Protein AF-A0A0N8GQN1-F1 (afdb_monomer)

Organism: NCBI:txid869279

Radius of gyration: 15.44 Å; Cα contacts (8 Å, |Δi|>4): 130; chains: 1; bounding box: 31×49×38 Å

Nearest PDB structures (foldseek):
  7bvk-assembly2_B  TM=6.773E-01  e=5.202E+00  Acidithiobacillus ferrooxidans ATCC 23270
  6ped-assembly1_B  TM=6.129E-01  e=8.363E+00  Homo sapiens

Structure (mmCIF, N/CA/C/O backbone):
data_AF-A0A0N8GQN1-F1
#
_entry.id   AF-A0A0N8GQN1-F1
#
loop_
_atom_site.group_PDB
_atom_site.id
_atom_site.type_symbol
_atom_site.label_atom_id
_atom_site.label_alt_id
_atom_site.label_comp_id
_atom_site.label_asym_id
_atom_site.label_entity_id
_atom_site.label_seq_id
_atom_site.pdbx_PDB_ins_code
_atom_site.Cartn_x
_atom_site.Cartn_y
_atom_site.Cartn_z
_atom_site.occupancy
_atom_site.B_iso_or_equiv
_atom_site.auth_seq_id
_atom_site.auth_comp_id
_atom_site.auth_asym_id
_atom_site.auth_atom_id
_atom_site.pdbx_PDB_model_num
ATOM 1 N N . MET A 1 1 ? 13.798 26.218 10.337 1.00 39.75 1 MET A N 1
ATOM 2 C CA . MET A 1 1 ? 14.001 24.830 10.803 1.00 39.75 1 MET A CA 1
ATOM 3 C C 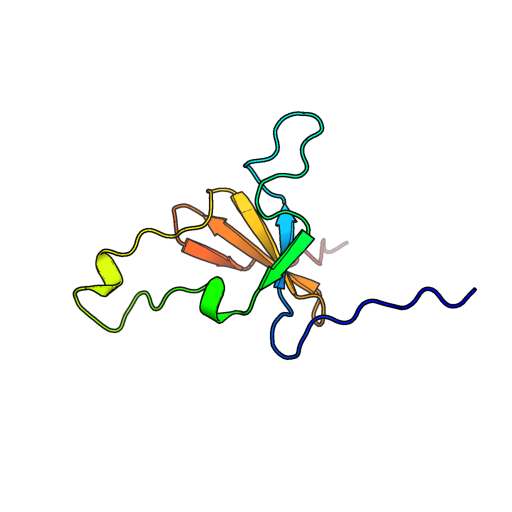. MET A 1 1 ? 13.880 23.911 9.602 1.00 39.75 1 MET A C 1
ATOM 5 O O . MET A 1 1 ? 12.837 23.920 8.964 1.00 39.75 1 MET A O 1
ATOM 9 N N . ALA A 1 2 ? 14.943 23.199 9.227 1.00 50.59 2 ALA A N 1
ATOM 10 C CA . ALA A 1 2 ? 14.859 22.231 8.139 1.00 50.59 2 ALA A CA 1
ATOM 11 C C . ALA A 1 2 ? 14.058 21.026 8.642 1.00 50.59 2 ALA A C 1
ATOM 13 O O . ALA A 1 2 ? 14.538 20.274 9.490 1.00 50.59 2 ALA A O 1
ATOM 14 N N . VAL A 1 3 ? 12.823 20.869 8.159 1.00 57.41 3 VAL A N 1
ATOM 15 C CA . VAL A 1 3 ? 12.085 19.615 8.322 1.00 57.41 3 VAL A CA 1
ATOM 16 C C . VAL A 1 3 ? 12.952 18.561 7.651 1.00 57.41 3 VAL A C 1
ATOM 18 O O . VAL A 1 3 ? 13.121 18.594 6.433 1.00 57.41 3 VAL A O 1
ATOM 21 N N . ARG A 1 4 ? 13.576 17.676 8.436 1.00 56.25 4 ARG A N 1
ATOM 22 C CA . ARG A 1 4 ? 14.239 16.496 7.883 1.00 56.25 4 ARG A CA 1
ATOM 23 C C . ARG A 1 4 ? 13.156 15.725 7.142 1.00 56.25 4 ARG A C 1
ATOM 25 O O . ARG A 1 4 ? 12.337 15.060 7.769 1.00 56.25 4 ARG A O 1
ATOM 32 N N . GLN A 1 5 ? 13.105 15.886 5.822 1.00 65.44 5 GLN A N 1
ATOM 33 C CA . GLN A 1 5 ? 12.247 15.083 4.970 1.00 65.44 5 GLN A CA 1
ATOM 34 C C . GLN A 1 5 ? 12.734 13.653 5.134 1.00 65.44 5 GLN A C 1
ATOM 36 O O . GLN A 1 5 ? 13.805 13.289 4.649 1.00 65.44 5 GLN A O 1
ATOM 41 N N . TRP A 1 6 ? 11.990 12.872 5.911 1.00 68.38 6 TRP A N 1
ATOM 42 C CA . TRP A 1 6 ? 12.217 11.445 6.001 1.00 68.38 6 TRP A CA 1
ATOM 43 C C . TRP A 1 6 ? 12.120 10.890 4.580 1.00 68.38 6 TRP A C 1
ATOM 45 O O . TRP A 1 6 ? 11.109 11.079 3.902 1.00 68.38 6 TRP A O 1
ATOM 55 N N . GLN A 1 7 ? 13.202 10.278 4.110 1.00 72.69 7 GLN A N 1
ATOM 56 C CA . GLN A 1 7 ? 13.218 9.603 2.823 1.00 72.69 7 GLN A CA 1
ATOM 57 C C . GLN A 1 7 ? 13.052 8.107 3.076 1.00 72.69 7 GLN A C 1
ATOM 59 O O . GLN A 1 7 ? 13.786 7.555 3.902 1.00 72.69 7 GLN A O 1
ATOM 64 N N . PRO A 1 8 ? 12.113 7.437 2.390 1.00 74.06 8 PRO A N 1
ATOM 65 C CA . PRO A 1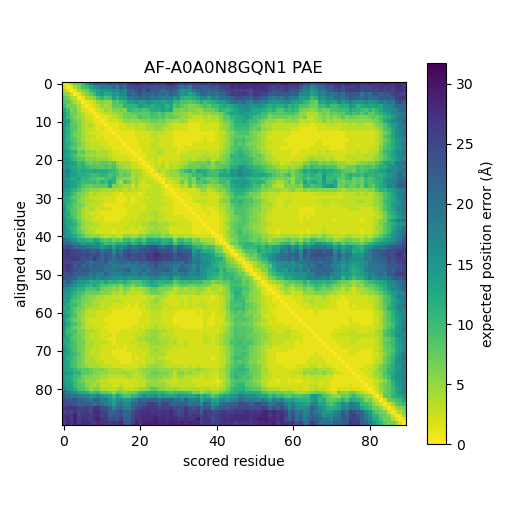 8 ? 11.989 5.998 2.514 1.00 74.06 8 PRO A CA 1
ATOM 66 C C . PRO A 1 8 ? 13.272 5.313 2.031 1.00 74.06 8 PRO A C 1
ATOM 68 O O . PRO A 1 8 ? 13.907 5.796 1.084 1.00 74.06 8 PRO A O 1
ATOM 71 N N . PRO A 1 9 ? 13.632 4.158 2.618 1.00 84.69 9 PRO A N 1
ATOM 72 C CA . PRO A 1 9 ? 14.701 3.329 2.086 1.00 84.69 9 PRO A CA 1
ATOM 73 C C . PRO A 1 9 ? 14.483 3.031 0.591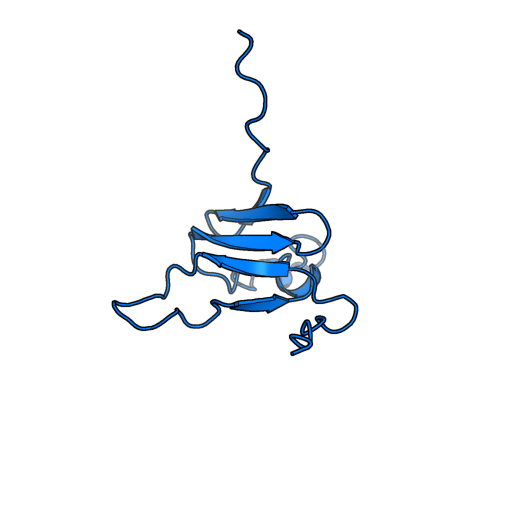 1.00 84.69 9 PRO A C 1
ATOM 75 O O . PRO A 1 9 ? 13.334 2.938 0.135 1.00 84.69 9 PRO A O 1
ATOM 78 N N . PRO A 1 10 ? 15.555 2.850 -0.199 1.00 86.56 10 PRO A N 1
ATOM 79 C CA . PRO A 1 10 ? 15.425 2.526 -1.612 1.00 86.56 10 PRO A CA 1
ATOM 80 C C . PRO A 1 10 ? 14.495 1.329 -1.860 1.00 86.56 10 PRO A C 1
ATOM 82 O O . PRO A 1 10 ? 14.625 0.279 -1.237 1.00 86.56 10 PRO A O 1
ATOM 85 N N . GLY A 1 11 ? 13.530 1.500 -2.765 1.00 88.56 11 GLY A N 1
ATOM 86 C CA . GLY A 1 11 ? 12.523 0.490 -3.108 1.00 88.56 11 GLY A CA 1
ATOM 87 C C . GLY A 1 11 ? 11.220 0.547 -2.298 1.00 88.56 11 GLY A C 1
ATOM 88 O O . GLY A 1 11 ? 10.212 0.030 -2.778 1.00 88.56 11 GLY A O 1
ATOM 89 N N . TYR A 1 12 ? 11.188 1.214 -1.140 1.00 94.19 12 TYR A N 1
ATOM 90 C CA . TYR A 1 12 ? 10.015 1.299 -0.253 1.00 94.19 12 TYR A CA 1
ATOM 91 C C . TYR A 1 12 ? 9.134 2.507 -0.575 1.00 94.19 12 TYR A C 1
ATOM 93 O O . TYR A 1 12 ? 8.870 3.374 0.256 1.00 94.19 12 TYR A O 1
ATOM 101 N N . TYR A 1 13 ? 8.721 2.606 -1.834 1.00 94.94 13 TYR A N 1
ATOM 102 C CA . TYR A 1 13 ? 8.052 3.804 -2.337 1.00 94.94 13 TYR A CA 1
ATOM 103 C C . TYR A 1 13 ? 6.533 3.769 -2.214 1.00 94.94 13 TYR A C 1
ATOM 105 O O . TYR A 1 13 ? 5.901 4.749 -2.580 1.00 94.94 13 TYR A O 1
ATOM 113 N N . TRP A 1 14 ? 5.932 2.691 -1.714 1.00 95.44 14 TRP A N 1
ATOM 114 C CA . TRP A 1 14 ? 4.480 2.578 -1.607 1.00 95.44 14 TRP A CA 1
ATOM 115 C C . TRP A 1 14 ? 4.021 2.787 -0.173 1.00 95.44 14 TRP A C 1
ATOM 117 O O . TRP A 1 14 ? 4.286 1.953 0.689 1.00 95.44 14 TRP A O 1
ATOM 127 N N . LYS A 1 15 ? 3.331 3.896 0.076 1.00 95.81 15 LYS A N 1
ATOM 128 C CA . LYS A 1 15 ? 2.811 4.271 1.388 1.00 95.81 15 LYS A CA 1
ATOM 129 C C . LYS A 1 15 ? 1.341 3.891 1.516 1.00 95.81 15 LYS A C 1
ATOM 131 O O . LYS A 1 15 ? 0.561 4.191 0.616 1.00 95.81 15 LYS A O 1
ATOM 136 N N . VAL A 1 16 ? 0.939 3.308 2.642 1.00 95.56 16 VAL A N 1
ATOM 137 C CA . VAL A 1 16 ? -0.488 3.115 2.950 1.00 95.56 16 VAL A CA 1
ATOM 138 C C . VAL A 1 16 ? -1.116 4.460 3.303 1.00 95.56 16 VAL A C 1
ATOM 140 O O . VAL A 1 16 ? -0.719 5.106 4.275 1.00 95.56 16 VAL A O 1
ATOM 143 N N . VAL A 1 17 ? -2.093 4.879 2.500 1.00 95.06 17 VAL A N 1
ATOM 144 C CA . VAL A 1 17 ? -2.825 6.150 2.660 1.00 95.06 17 VAL A CA 1
ATOM 145 C C . VAL A 1 17 ? -4.290 5.947 3.040 1.00 95.06 17 VAL A C 1
ATOM 147 O O . VAL A 1 17 ? -4.940 6.888 3.480 1.00 95.06 17 VAL A O 1
ATOM 150 N N . VAL A 1 18 ? -4.807 4.723 2.904 1.00 94.50 18 VAL A N 1
ATOM 151 C CA . VAL A 1 18 ? -6.097 4.301 3.464 1.00 94.50 18 VAL A CA 1
ATOM 152 C C . VAL A 1 18 ? -5.916 2.916 4.062 1.00 94.50 18 VAL A C 1
ATOM 154 O O . VAL A 1 18 ? -5.473 1.998 3.366 1.00 94.50 18 VAL A O 1
ATOM 157 N N . ASP A 1 19 ? -6.278 2.773 5.334 1.00 93.31 19 ASP A N 1
ATOM 158 C CA . ASP A 1 19 ? -6.225 1.514 6.066 1.00 93.31 19 ASP A CA 1
ATOM 159 C C . ASP A 1 19 ? -7.611 1.171 6.646 1.00 93.31 19 ASP A C 1
ATOM 161 O O . ASP A 1 19 ? -8.069 1.846 7.570 1.00 93.31 19 ASP A O 1
ATOM 165 N N . PRO A 1 20 ? -8.292 0.134 6.124 1.00 92.94 20 PRO A N 1
ATOM 166 C CA . PRO A 1 20 ? -9.593 -0.315 6.622 1.00 92.94 20 PRO A CA 1
ATOM 167 C C . PRO A 1 20 ? -9.577 -0.860 8.053 1.00 92.94 20 PRO A C 1
ATOM 169 O O . PRO A 1 20 ? -10.641 -1.043 8.633 1.00 92.94 20 PRO A O 1
ATOM 172 N N . THR A 1 21 ? -8.402 -1.154 8.615 1.00 90.00 21 THR A N 1
ATOM 173 C CA . THR A 1 21 ? -8.271 -1.630 10.002 1.00 90.00 21 THR A CA 1
ATOM 174 C C . THR A 1 21 ? -8.323 -0.497 11.025 1.00 90.00 21 THR A C 1
ATOM 176 O O . THR A 1 21 ? -8.299 -0.757 12.222 1.00 90.00 21 THR A O 1
ATOM 179 N N . ARG A 1 22 ? -8.405 0.760 10.572 1.00 89.00 22 ARG A N 1
ATOM 180 C CA . ARG A 1 22 ? -8.581 1.931 11.431 1.00 89.00 22 ARG A CA 1
ATOM 181 C C . ARG A 1 22 ? -9.884 1.852 12.232 1.00 89.00 22 ARG A C 1
ATOM 183 O O . ARG A 1 22 ? -10.973 1.806 11.661 1.00 89.00 22 ARG A O 1
ATOM 190 N N . THR A 1 23 ? -9.761 1.957 13.551 1.00 86.75 23 THR A N 1
ATOM 191 C CA . THR A 1 23 ? -10.863 1.984 14.521 1.00 86.75 23 THR A CA 1
ATOM 192 C C . THR A 1 23 ? -10.821 3.278 15.329 1.00 86.75 23 THR A C 1
ATOM 194 O O . THR A 1 23 ? -9.941 3.492 16.155 1.00 86.75 23 THR A O 1
ATOM 197 N N . GLY A 1 24 ? -11.777 4.180 15.079 1.00 84.94 24 GLY A N 1
ATOM 198 C CA . GLY A 1 24 ? -11.852 5.470 15.773 1.00 84.94 24 GLY A CA 1
ATOM 199 C C . GLY A 1 24 ? -10.593 6.327 15.578 1.00 84.94 24 GLY A C 1
ATOM 200 O O . GLY A 1 24 ? -10.308 6.806 14.471 1.00 84.94 24 GLY A O 1
ATOM 201 N N . GLU A 1 25 ? -9.854 6.534 16.668 1.00 85.12 25 GLU A N 1
ATOM 202 C CA . GLU A 1 25 ? -8.620 7.327 16.695 1.00 85.12 25 GLU A CA 1
ATOM 203 C C . GLU A 1 25 ? -7.370 6.528 16.301 1.00 85.12 25 GLU A C 1
ATOM 205 O O . GLU A 1 25 ? -6.353 7.123 15.944 1.00 85.12 25 GLU A O 1
ATOM 210 N N . GLU A 1 26 ? -7.437 5.194 16.296 1.00 83.50 26 GLU A N 1
ATOM 211 C CA . GLU A 1 26 ? -6.301 4.360 15.915 1.00 83.50 26 GLU A CA 1
ATOM 212 C C . GLU A 1 26 ? -6.031 4.487 14.409 1.00 83.50 26 GLU A C 1
ATOM 214 O O . GLU A 1 26 ? -6.954 4.363 13.603 1.00 83.50 26 GLU A O 1
ATOM 219 N N . PRO A 1 27 ? -4.780 4.718 13.977 1.00 81.06 27 PRO A N 1
ATOM 220 C CA . PRO A 1 27 ? -4.476 5.001 12.574 1.00 81.06 27 PRO A CA 1
ATOM 221 C C . PRO A 1 27 ? -4.754 3.818 11.629 1.00 81.06 27 PRO A C 1
ATOM 223 O O . PRO A 1 27 ? -4.893 4.036 10.427 1.00 81.06 27 PRO A O 1
ATOM 226 N N . GLY A 1 28 ? -4.887 2.599 12.157 1.00 87.06 28 GLY A N 1
ATOM 227 C CA . GLY A 1 28 ? -4.887 1.346 11.402 1.00 87.06 28 GLY A CA 1
ATOM 228 C C . GLY A 1 28 ? -3.515 0.673 11.462 1.00 87.06 28 GLY A C 1
ATOM 229 O O . GLY A 1 28 ? -2.491 1.333 11.643 1.00 87.06 28 GLY A O 1
ATOM 230 N N . MET A 1 29 ? -3.497 -0.652 11.341 1.00 89.00 29 MET A N 1
ATOM 231 C CA . MET A 1 29 ? -2.322 -1.505 11.547 1.00 89.00 29 MET A CA 1
ATOM 232 C C . MET A 1 29 ? -1.149 -1.188 10.604 1.00 89.00 29 MET A C 1
ATOM 234 O O . MET A 1 29 ? 0.010 -1.404 10.955 1.00 89.00 29 MET A O 1
ATOM 238 N N . PHE A 1 30 ? -1.435 -0.681 9.407 1.00 91.38 30 PHE A N 1
ATOM 239 C CA . PHE A 1 30 ? -0.476 -0.456 8.327 1.00 91.38 30 PHE A CA 1
ATOM 240 C C . PHE A 1 30 ? -0.398 1.004 7.873 1.00 91.38 30 PHE A C 1
ATOM 242 O O . PHE A 1 30 ? 0.472 1.338 7.063 1.00 91.38 30 PHE A O 1
ATOM 249 N N . TYR A 1 31 ? -1.289 1.876 8.351 1.00 93.00 31 TYR A N 1
ATOM 250 C CA . TYR A 1 31 ? -1.367 3.267 7.910 1.00 93.00 31 TYR A CA 1
ATOM 251 C C . TYR A 1 31 ? -0.037 4.012 8.074 1.00 93.00 31 TYR A C 1
ATOM 253 O O . TYR A 1 31 ? 0.616 3.967 9.114 1.00 93.00 31 TYR A O 1
ATOM 261 N N . GLY A 1 32 ? 0.382 4.715 7.018 1.00 91.75 32 GLY A N 1
ATOM 262 C CA . GLY A 1 32 ? 1.658 5.430 6.980 1.00 91.75 32 GLY A CA 1
ATOM 263 C C . GLY A 1 32 ? 2.893 4.545 6.770 1.00 91.75 32 GLY A C 1
ATOM 264 O O . GLY A 1 32 ? 3.964 5.081 6.471 1.00 91.75 32 GLY A O 1
ATOM 265 N N . GLY A 1 33 ? 2.754 3.219 6.855 1.00 92.94 33 GLY A N 1
ATOM 266 C CA . GLY A 1 33 ? 3.806 2.257 6.545 1.00 92.94 33 GLY A CA 1
ATOM 267 C C . GLY A 1 33 ? 4.235 2.326 5.080 1.00 92.94 33 GLY A C 1
ATOM 268 O O . GLY A 1 33 ? 3.429 2.634 4.199 1.00 92.94 33 GLY A O 1
ATOM 269 N N . HIS A 1 34 ? 5.516 2.051 4.833 1.00 94.62 34 HIS A N 1
ATOM 270 C CA . HIS A 1 34 ? 6.122 2.056 3.503 1.00 94.62 34 HIS A CA 1
ATOM 271 C C . HIS A 1 34 ? 6.529 0.643 3.103 1.00 94.62 34 HIS A C 1
ATOM 273 O O . HIS A 1 34 ? 7.116 -0.086 3.900 1.00 94.62 34 HIS A O 1
ATOM 279 N N . PHE A 1 35 ? 6.246 0.283 1.856 1.00 94.38 35 PHE A N 1
ATOM 280 C CA . PHE A 1 35 ? 6.373 -1.076 1.345 1.00 94.38 35 PHE A CA 1
ATOM 281 C C . PHE A 1 35 ? 7.016 -1.091 -0.041 1.00 94.38 35 PHE A C 1
ATOM 283 O O . PHE A 1 35 ? 6.971 -0.107 -0.794 1.00 94.38 35 PHE A 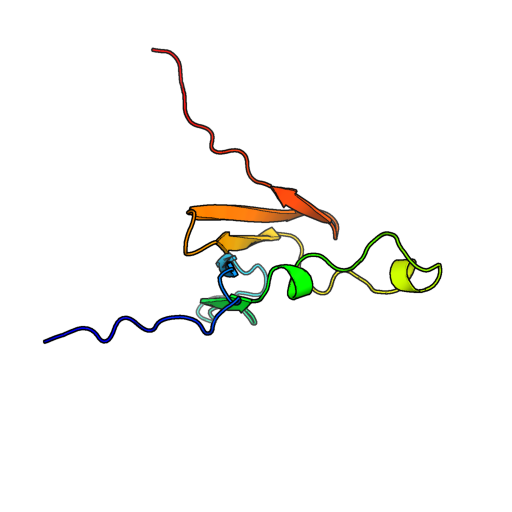O 1
ATOM 290 N N . ARG A 1 36 ? 7.616 -2.230 -0.390 1.00 93.69 36 ARG A N 1
ATOM 291 C CA . ARG 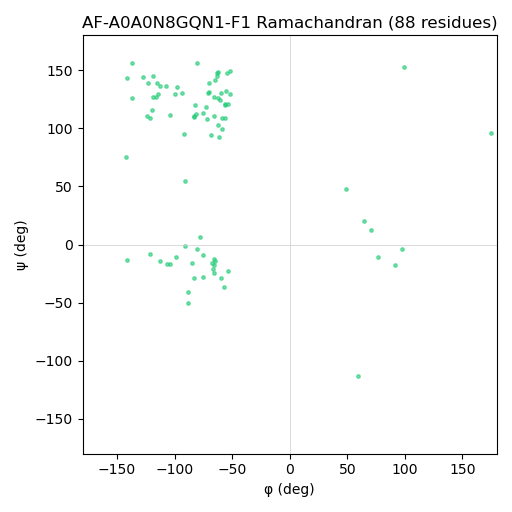A 1 36 ? 8.064 -2.518 -1.753 1.00 93.69 36 ARG A CA 1
ATOM 292 C C . ARG A 1 36 ? 6.882 -2.981 -2.592 1.00 93.69 36 ARG A C 1
ATOM 294 O O . ARG A 1 36 ? 5.916 -3.546 -2.090 1.00 93.69 36 ARG A O 1
ATOM 301 N N . TRP A 1 37 ? 6.990 -2.817 -3.907 1.00 91.75 37 TRP A N 1
ATOM 302 C CA . TRP A 1 37 ? 5.978 -3.340 -4.830 1.00 91.75 37 TRP A CA 1
ATOM 303 C C . TRP A 1 37 ? 5.771 -4.858 -4.685 1.00 91.75 37 TRP A C 1
ATOM 305 O O . TRP A 1 37 ? 4.640 -5.331 -4.750 1.00 91.75 37 TRP A O 1
ATOM 315 N N . SER A 1 38 ? 6.847 -5.607 -4.425 1.00 89.12 38 SER A N 1
ATOM 316 C CA . SER A 1 38 ? 6.821 -7.056 -4.182 1.00 89.12 38 SER A CA 1
ATOM 317 C C . SER A 1 38 ? 6.097 -7.461 -2.897 1.00 89.12 38 SER A C 1
ATOM 319 O O . SER A 1 38 ? 5.610 -8.582 -2.816 1.00 89.12 38 SER A O 1
ATOM 321 N N . ASP A 1 39 ? 6.016 -6.567 -1.908 1.00 89.19 39 ASP A N 1
ATOM 322 C CA . ASP A 1 39 ? 5.266 -6.821 -0.672 1.00 89.19 39 ASP A CA 1
ATOM 323 C C . ASP A 1 39 ? 3.749 -6.703 -0.941 1.00 89.19 39 ASP A C 1
ATOM 325 O O . ASP A 1 39 ? 2.927 -7.350 -0.294 1.00 89.19 39 ASP A O 1
ATOM 329 N N . ILE A 1 40 ? 3.368 -5.891 -1.936 1.00 89.50 40 ILE A N 1
ATOM 330 C CA . ILE A 1 40 ? 1.973 -5.609 -2.300 1.00 89.50 40 ILE A CA 1
ATOM 331 C C . ILE A 1 40 ? 1.451 -6.633 -3.311 1.00 89.50 40 ILE A C 1
ATOM 333 O O . ILE A 1 40 ? 0.382 -7.219 -3.124 1.00 89.50 40 ILE A O 1
ATOM 337 N N . VAL A 1 41 ? 2.200 -6.854 -4.394 1.00 86.38 41 VAL A N 1
ATOM 338 C CA . VAL A 1 41 ? 1.865 -7.835 -5.427 1.00 86.38 41 VAL A CA 1
ATOM 339 C C . VAL A 1 41 ? 2.535 -9.152 -5.088 1.00 86.38 41 VAL A C 1
ATOM 341 O O . VAL A 1 41 ? 3.681 -9.402 -5.462 1.00 86.38 41 VAL A O 1
ATOM 344 N N . LEU A 1 42 ? 1.787 -10.024 -4.418 1.00 71.75 42 LEU A N 1
ATOM 345 C CA . LEU A 1 42 ? 2.218 -11.403 -4.254 1.00 71.75 42 LEU A CA 1
ATOM 346 C C . LEU A 1 42 ? 2.270 -12.101 -5.623 1.00 71.75 42 LEU A C 1
ATOM 348 O O . LEU A 1 42 ? 1.382 -11.872 -6.457 1.00 71.75 42 LEU A O 1
ATOM 352 N N . PRO A 1 43 ? 3.274 -12.963 -5.875 1.00 64.38 43 PRO A N 1
ATOM 353 C CA . PRO A 1 43 ? 3.418 -13.690 -7.131 1.00 64.38 43 PRO A CA 1
ATOM 354 C C . PRO A 1 43 ? 2.207 -14.601 -7.345 1.00 64.38 43 PRO A C 1
ATOM 356 O O . PRO A 1 43 ? 2.165 -15.744 -6.912 1.00 64.38 43 PRO A O 1
ATOM 359 N N . SER A 1 44 ? 1.195 -14.090 -8.039 1.00 56.78 44 SER A N 1
ATOM 360 C CA . SER A 1 44 ? -0.104 -14.754 -8.184 1.00 56.78 44 SER A CA 1
ATOM 361 C C . SER A 1 44 ? -0.088 -15.889 -9.222 1.00 56.78 44 SER A C 1
ATOM 363 O O . SER A 1 44 ? -1.144 -16.414 -9.567 1.00 56.78 44 SER A O 1
ATOM 365 N N . GLY A 1 45 ? 1.078 -16.248 -9.775 1.00 48.91 45 GLY A N 1
ATOM 366 C CA . GLY A 1 45 ? 1.135 -16.951 -11.061 1.00 48.91 45 GLY A CA 1
ATOM 367 C C . GLY A 1 45 ? 2.167 -18.059 -11.251 1.00 48.91 45 GLY A C 1
ATOM 368 O O . GLY A 1 45 ? 2.009 -18.804 -12.209 1.00 48.91 45 GLY A O 1
ATOM 369 N N . CYS A 1 46 ? 3.183 -18.229 -10.398 1.00 41.16 46 CYS A N 1
ATOM 370 C CA . CYS A 1 46 ? 4.324 -19.072 -10.802 1.00 41.16 46 CYS A CA 1
ATOM 371 C C . CYS A 1 46 ? 4.386 -20.470 -10.170 1.00 41.16 46 CYS A C 1
ATOM 373 O O . CYS A 1 46 ? 5.073 -21.326 -10.709 1.00 41.16 46 CYS A O 1
ATOM 375 N N . HIS A 1 47 ? 3.660 -20.754 -9.085 1.00 46.31 47 HIS A N 1
ATOM 376 C CA . HIS A 1 47 ? 3.671 -22.082 -8.461 1.00 46.31 47 HIS A CA 1
ATOM 377 C C . HIS A 1 47 ? 2.274 -22.480 -7.984 1.00 46.31 47 HIS A C 1
ATOM 379 O O . HIS A 1 47 ? 1.512 -21.657 -7.479 1.00 46.31 47 HIS A O 1
ATOM 385 N N . ARG A 1 48 ? 1.942 -23.770 -8.105 1.00 51.66 48 ARG A N 1
ATOM 386 C CA . ARG A 1 48 ? 0.681 -24.373 -7.626 1.00 51.66 48 ARG A CA 1
ATOM 387 C C . ARG A 1 48 ? 0.421 -24.087 -6.132 1.00 51.66 48 ARG A C 1
ATOM 389 O O . ARG A 1 48 ? -0.731 -24.069 -5.710 1.00 51.66 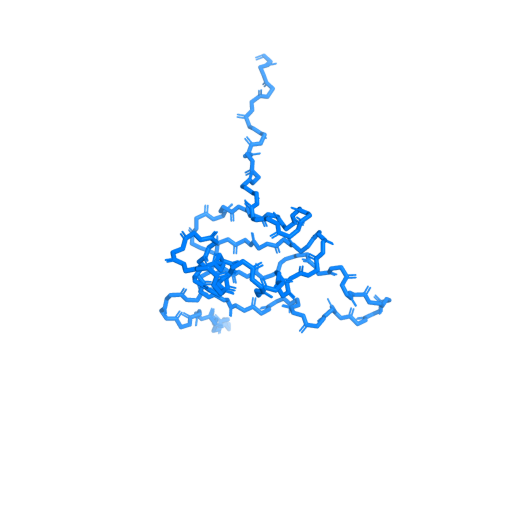48 ARG A O 1
ATOM 396 N N . GLU A 1 49 ? 1.478 -23.795 -5.373 1.00 53.72 49 GLU A N 1
ATOM 397 C CA . GLU A 1 49 ? 1.459 -23.379 -3.964 1.00 53.72 49 GLU A CA 1
ATOM 398 C C . GLU A 1 49 ? 1.190 -21.881 -3.756 1.00 53.72 49 GLU A C 1
ATOM 400 O O . GLU A 1 49 ? 0.548 -21.513 -2.777 1.00 53.72 49 GLU A O 1
ATOM 405 N N . ALA A 1 50 ? 1.568 -21.009 -4.696 1.00 52.22 50 ALA A N 1
ATOM 406 C CA . ALA A 1 50 ? 1.316 -19.567 -4.599 1.00 52.22 50 ALA A CA 1
ATOM 407 C C . ALA A 1 50 ? -0.183 -19.219 -4.676 1.00 52.22 50 ALA A C 1
ATOM 409 O O . ALA A 1 50 ? -0.614 -18.191 -4.164 1.00 52.22 50 ALA A O 1
ATOM 410 N N . ARG A 1 51 ? -1.009 -20.123 -5.230 1.00 54.94 51 ARG A N 1
ATOM 411 C CA . ARG A 1 51 ? -2.481 -20.039 -5.162 1.00 54.94 51 ARG A CA 1
ATOM 412 C C . ARG A 1 51 ? -3.042 -20.189 -3.740 1.00 54.94 51 ARG A C 1
ATOM 414 O O . ARG A 1 51 ? -4.229 -19.944 -3.553 1.00 54.94 51 ARG A O 1
ATOM 421 N N . ARG A 1 52 ? -2.234 -20.623 -2.765 1.00 59.56 52 ARG A N 1
ATOM 422 C CA . ARG A 1 52 ? -2.660 -20.840 -1.373 1.00 59.56 52 ARG A CA 1
ATOM 4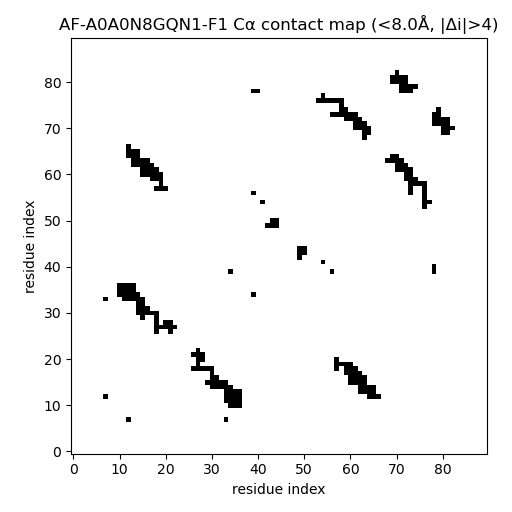23 C C . ARG A 1 52 ? -2.314 -19.692 -0.432 1.00 59.56 52 ARG A C 1
ATOM 425 O O . ARG A 1 52 ? -2.803 -19.711 0.690 1.00 59.56 52 ARG A O 1
ATOM 432 N N . ILE A 1 53 ? -1.495 -18.724 -0.848 1.00 65.19 53 ILE A N 1
ATOM 433 C CA . ILE A 1 53 ? -1.162 -17.587 0.014 1.00 65.19 53 ILE A CA 1
ATOM 434 C C . ILE A 1 53 ? -2.298 -16.565 -0.112 1.00 65.19 53 ILE A C 1
ATOM 436 O O . ILE A 1 53 ? -2.468 -15.984 -1.189 1.00 65.19 53 ILE A O 1
ATOM 440 N N . PRO A 1 54 ? -3.112 -16.358 0.939 1.00 71.00 54 PRO A N 1
ATOM 441 C CA . PRO A 1 54 ? -4.142 -15.334 0.904 1.00 71.00 54 PRO A CA 1
ATOM 442 C C . PRO A 1 54 ? -3.485 -13.959 0.765 1.00 71.00 54 PRO A C 1
ATOM 444 O O . PRO A 1 54 ? -2.404 -13.716 1.301 1.00 71.00 54 PRO A O 1
ATOM 447 N N . CYS A 1 55 ? -4.139 -13.047 0.043 1.00 80.44 55 CYS A N 1
ATOM 448 C CA . CYS A 1 55 ? -3.720 -11.648 0.020 1.00 80.44 55 CYS A CA 1
ATOM 449 C C . CYS A 1 55 ? -3.685 -11.130 1.472 1.00 80.44 55 CYS A C 1
ATOM 451 O O . CYS A 1 55 ? -4.726 -11.174 2.129 1.00 80.44 55 CYS A O 1
ATOM 453 N N . PRO A 1 56 ? -2.531 -10.661 1.982 1.00 85.12 56 PRO A N 1
ATOM 454 C CA . PRO A 1 56 ? -2.385 -10.274 3.385 1.00 85.12 56 PRO A CA 1
ATOM 455 C C . PRO A 1 56 ? -3.049 -8.925 3.675 1.00 85.12 56 PRO A C 1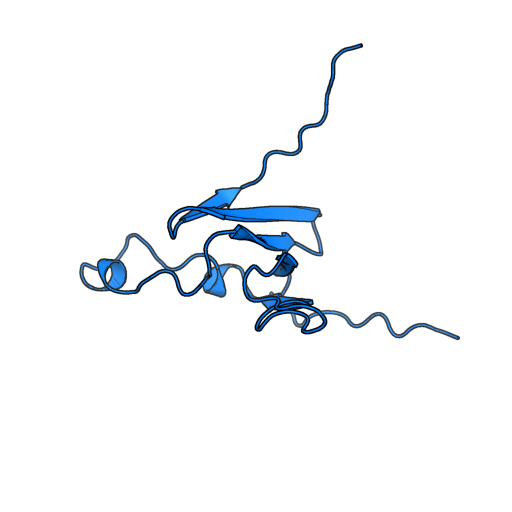
ATOM 457 O O . PRO A 1 56 ? -3.153 -8.510 4.825 1.00 85.12 56 PRO A O 1
ATOM 460 N N . TRP A 1 57 ? -3.479 -8.227 2.625 1.00 91.19 57 TRP A N 1
ATOM 461 C CA . TRP A 1 57 ? -3.993 -6.877 2.708 1.00 91.19 57 TRP A CA 1
ATOM 462 C C . TRP A 1 57 ? -5.519 -6.876 2.838 1.00 91.19 57 TRP A C 1
ATOM 464 O O . TRP A 1 57 ? -6.205 -7.500 2.016 1.00 91.19 57 TRP A O 1
ATOM 474 N N . PRO A 1 58 ? -6.069 -6.142 3.817 1.00 91.50 58 PRO A N 1
ATOM 475 C CA . PRO A 1 58 ? -7.503 -5.935 3.941 1.00 91.50 58 PRO A CA 1
ATOM 476 C C . PRO A 1 58 ? -8.131 -5.380 2.658 1.00 91.50 58 PRO A C 1
ATOM 478 O O . PRO A 1 58 ? -7.536 -4.604 1.904 1.00 91.50 58 PRO A O 1
ATOM 481 N N . HIS A 1 59 ? -9.384 -5.756 2.407 1.00 92.31 59 HIS A N 1
ATOM 482 C CA . HIS A 1 59 ? -10.136 -5.165 1.308 1.00 92.31 59 HIS A CA 1
ATOM 483 C C . HIS A 1 59 ? -10.321 -3.662 1.541 1.00 92.31 59 HIS A C 1
ATOM 485 O O . HIS A 1 59 ? -10.845 -3.260 2.573 1.00 92.31 59 HIS A O 1
ATOM 491 N N . GLY A 1 60 ? -9.932 -2.846 0.560 1.00 92.81 60 GLY A N 1
ATOM 492 C CA . GLY A 1 60 ? -10.017 -1.389 0.640 1.00 92.81 60 GLY A CA 1
ATOM 493 C C . GLY A 1 60 ? -8.717 -0.703 1.055 1.00 92.81 60 GLY A C 1
ATOM 494 O O . GLY A 1 60 ? -8.675 0.522 1.020 1.00 92.81 60 GLY A O 1
ATOM 495 N N . THR A 1 61 ? -7.646 -1.441 1.383 1.00 95.31 61 THR A N 1
ATOM 496 C CA . THR A 1 61 ? -6.325 -0.831 1.597 1.00 95.31 61 THR A CA 1
ATOM 497 C C . THR A 1 61 ? -5.871 -0.114 0.328 1.00 95.31 61 THR A C 1
ATOM 499 O O . THR A 1 61 ? -5.920 -0.691 -0.765 1.00 95.31 61 THR A O 1
ATOM 502 N N . VAL A 1 62 ? -5.430 1.139 0.474 1.00 95.81 62 VAL A N 1
ATOM 503 C CA . VAL A 1 62 ? -4.909 1.960 -0.628 1.00 95.81 62 VAL A CA 1
ATOM 504 C C . VAL A 1 62 ? -3.442 2.270 -0.386 1.00 95.81 62 VAL A C 1
ATOM 506 O O . VAL A 1 62 ? -3.075 2.817 0.657 1.00 95.81 62 VAL A O 1
ATOM 509 N N . PHE A 1 63 ? -2.625 1.972 -1.392 1.00 96.50 63 PHE A N 1
ATOM 510 C CA . PHE A 1 63 ? -1.221 2.349 -1.438 1.00 96.50 63 PHE A CA 1
ATOM 511 C C . PHE A 1 63 ? -1.015 3.470 -2.449 1.00 96.50 63 PHE A C 1
ATOM 513 O O . PHE A 1 63 ? -1.526 3.399 -3.567 1.00 96.50 63 PHE A O 1
ATOM 520 N N . GLU A 1 64 ? -0.218 4.463 -2.079 1.00 96.44 64 GLU A N 1
ATOM 521 C CA . GLU A 1 64 ? 0.235 5.537 -2.955 1.00 96.44 64 GLU A CA 1
ATOM 522 C C . GLU A 1 64 ? 1.748 5.451 -3.148 1.00 96.44 64 GLU A C 1
ATOM 524 O O . GLU A 1 64 ? 2.510 5.354 -2.184 1.00 96.44 64 GLU A O 1
ATOM 529 N N . ASN A 1 65 ? 2.201 5.489 -4.396 1.00 94.31 65 ASN A N 1
ATOM 530 C CA . ASN A 1 65 ? 3.613 5.585 -4.707 1.00 94.31 65 ASN A CA 1
ATOM 531 C C . ASN A 1 65 ? 4.097 7.018 -4.450 1.00 94.31 65 ASN A C 1
ATOM 533 O O . ASN A 1 65 ? 3.727 7.934 -5.177 1.00 94.31 65 ASN A O 1
ATOM 537 N N . VAL A 1 66 ? 4.967 7.218 -3.465 1.00 92.19 66 VAL A N 1
ATOM 538 C CA . VAL A 1 66 ? 5.433 8.551 -3.049 1.00 92.19 66 VAL A CA 1
ATOM 539 C C . VAL A 1 66 ? 6.290 9.264 -4.101 1.00 92.19 66 VAL A C 1
ATOM 541 O O . VAL A 1 66 ? 6.493 10.469 -4.002 1.00 92.19 66 VAL A O 1
ATOM 544 N N . LYS A 1 67 ? 6.806 8.543 -5.108 1.00 90.25 67 LYS A N 1
ATOM 545 C CA . LYS A 1 67 ? 7.571 9.132 -6.218 1.00 90.25 67 LYS A CA 1
ATOM 546 C C . LYS A 1 67 ? 6.684 9.568 -7.379 1.00 90.25 67 LYS A C 1
ATOM 548 O O . LYS A 1 67 ? 6.952 10.597 -7.987 1.00 90.25 67 LYS A O 1
ATOM 553 N N . THR A 1 68 ? 5.672 8.772 -7.727 1.00 90.88 68 THR A N 1
ATOM 554 C CA . THR A 1 68 ? 4.850 8.993 -8.935 1.00 90.88 68 THR A CA 1
ATOM 555 C C . THR A 1 68 ? 3.444 9.516 -8.632 1.00 90.88 68 THR A C 1
ATOM 557 O O . THR A 1 68 ? 2.757 10.014 -9.526 1.00 90.88 68 THR A O 1
ATOM 560 N N . GLY A 1 69 ? 2.985 9.396 -7.385 1.00 91.88 69 GLY A N 1
ATOM 561 C CA . GLY A 1 69 ? 1.597 9.626 -6.986 1.00 91.88 69 GLY A CA 1
ATOM 562 C C . GLY A 1 69 ? 0.616 8.622 -7.603 1.00 91.88 69 GLY A C 1
ATOM 563 O O . GLY A 1 69 ? -0.564 8.942 -7.752 1.00 91.88 69 GLY A O 1
ATOM 564 N N . GLU A 1 70 ? 1.091 7.456 -8.055 1.00 94.19 70 GLU A N 1
ATOM 565 C CA . GLU A 1 70 ? 0.239 6.349 -8.507 1.00 94.19 70 GLU A CA 1
ATOM 566 C C . GLU A 1 70 ? -0.477 5.721 -7.310 1.00 94.19 70 GLU A C 1
ATOM 568 O O . GLU A 1 70 ? 0.140 5.516 -6.268 1.00 94.19 70 GLU A O 1
ATOM 573 N N . ARG A 1 71 ? -1.758 5.370 -7.466 1.00 95.69 71 ARG A N 1
ATOM 574 C CA . ARG A 1 71 ? -2.538 4.692 -6.427 1.00 95.69 71 ARG A CA 1
ATOM 575 C C . ARG A 1 71 ? -2.963 3.297 -6.855 1.00 95.69 71 ARG A C 1
ATOM 577 O O . ARG A 1 71 ? -3.402 3.081 -7.987 1.00 95.69 71 ARG A O 1
ATOM 584 N N . VAL A 1 72 ? -2.878 2.355 -5.922 1.00 95.00 72 VAL A N 1
ATOM 585 C CA . VAL A 1 72 ? -3.433 1.007 -6.065 1.00 95.00 72 VAL A CA 1
ATOM 586 C C . VAL A 1 72 ? -4.321 0.672 -4.878 1.00 95.00 72 VAL A C 1
ATOM 588 O O . VAL A 1 72 ? -4.032 1.053 -3.748 1.00 95.00 72 VAL A O 1
ATOM 591 N N . VAL A 1 73 ? -5.399 -0.059 -5.141 1.00 95.12 73 VAL A N 1
ATOM 592 C CA . VAL A 1 73 ? -6.392 -0.468 -4.147 1.00 95.12 73 VAL A CA 1
ATOM 593 C C . VAL A 1 73 ? -6.538 -1.982 -4.125 1.00 95.12 73 VAL A C 1
ATOM 595 O O . VAL A 1 73 ? -6.575 -2.638 -5.170 1.00 95.12 73 VAL A O 1
ATOM 598 N N . ILE A 1 74 ? -6.658 -2.541 -2.924 1.00 93.50 74 ILE A N 1
ATOM 599 C CA . ILE A 1 74 ? -6.891 -3.968 -2.724 1.00 93.50 74 ILE A CA 1
ATOM 600 C C . ILE A 1 74 ? -8.382 -4.275 -2.862 1.00 93.50 74 ILE A C 1
ATOM 602 O O . ILE A 1 74 ? -9.207 -3.937 -2.010 1.00 93.50 74 ILE A O 1
ATOM 606 N N . LYS A 1 75 ? -8.753 -4.960 -3.946 1.00 90.38 75 LYS A N 1
ATOM 607 C CA . LYS A 1 75 ? -10.130 -5.372 -4.243 1.00 90.38 75 LYS A CA 1
ATOM 608 C C . LYS A 1 75 ? -10.230 -6.884 -4.349 1.00 90.38 75 LYS A C 1
ATOM 610 O O . LYS A 1 75 ? -9.648 -7.472 -5.253 1.00 90.38 75 LYS A O 1
ATOM 615 N N . ARG A 1 76 ? -10.990 -7.510 -3.438 1.00 85.94 76 ARG A N 1
ATOM 616 C CA . ARG A 1 76 ? -11.200 -8.973 -3.403 1.00 85.94 76 ARG A CA 1
ATOM 617 C C . ARG A 1 76 ? -9.876 -9.755 -3.501 1.00 85.94 76 ARG A C 1
ATOM 619 O O . ARG A 1 76 ? -9.731 -10.640 -4.340 1.00 85.94 76 ARG A O 1
ATOM 626 N N . GLY A 1 77 ? -8.889 -9.351 -2.696 1.00 85.00 77 GLY A N 1
ATOM 627 C CA . GLY A 1 77 ? -7.553 -9.955 -2.662 1.00 85.00 77 GLY A CA 1
ATOM 628 C C . GLY A 1 77 ? -6.670 -9.681 -3.887 1.00 85.00 77 GLY A C 1
ATOM 629 O O . GLY A 1 77 ? -5.651 -10.342 -4.057 1.00 85.00 77 GLY A O 1
ATOM 630 N N . LYS A 1 78 ? -7.047 -8.739 -4.760 1.00 86.25 78 LYS A N 1
ATOM 631 C CA . LYS A 1 78 ? -6.278 -8.355 -5.951 1.00 86.25 78 LYS A CA 1
ATOM 632 C C . LYS A 1 78 ? -5.867 -6.893 -5.887 1.00 86.25 78 LYS A C 1
ATOM 634 O O . LYS A 1 78 ? -6.634 -6.046 -5.434 1.00 86.25 78 LYS A O 1
ATOM 639 N N . VAL A 1 79 ? -4.685 -6.597 -6.413 1.00 90.69 79 VAL A N 1
ATOM 640 C CA . VAL A 1 79 ? -4.180 -5.231 -6.565 1.00 90.69 79 VAL A CA 1
ATOM 641 C C . VAL A 1 79 ? -4.780 -4.627 -7.834 1.00 90.69 79 VAL A C 1
ATOM 643 O O . VAL A 1 79 ? -4.588 -5.155 -8.927 1.00 90.69 79 VAL A O 1
ATOM 646 N N . VAL A 1 80 ? -5.526 -3.532 -7.700 1.00 92.31 80 VAL A N 1
ATOM 647 C CA . VAL A 1 80 ? -6.155 -2.818 -8.819 1.00 92.31 80 VAL A CA 1
ATOM 648 C C . VAL A 1 80 ? -5.598 -1.402 -8.876 1.00 92.31 80 VAL A C 1
ATOM 650 O O . VAL A 1 80 ? -5.644 -0.684 -7.883 1.00 92.31 80 VAL A O 1
ATOM 653 N N . ARG A 1 81 ? -5.085 -0.982 -10.036 1.00 91.62 81 ARG A N 1
ATOM 654 C CA . ARG A 1 81 ? -4.628 0.399 -10.246 1.00 91.62 81 ARG A CA 1
ATOM 655 C C . ARG A 1 81 ? -5.817 1.347 -10.318 1.00 91.62 81 ARG A C 1
ATOM 657 O O . ARG A 1 81 ? -6.761 1.103 -11.072 1.00 91.62 81 ARG A O 1
ATOM 664 N N . GLU A 1 82 ? -5.763 2.429 -9.553 1.00 84.44 82 GLU A N 1
ATOM 665 C CA . GLU A 1 82 ? -6.752 3.494 -9.629 1.00 84.44 82 GLU A CA 1
ATOM 666 C C . GLU A 1 82 ? -6.379 4.398 -10.810 1.00 84.44 82 GLU A C 1
ATOM 668 O O . GLU A 1 82 ? -5.327 5.040 -10.825 1.00 84.44 82 GLU A O 1
ATOM 673 N N . LYS A 1 83 ? -7.204 4.403 -11.863 1.00 74.00 83 LYS A N 1
ATOM 674 C CA . LYS A 1 83 ? -7.006 5.338 -12.973 1.00 74.00 83 LYS A CA 1
ATOM 675 C C . LYS A 1 83 ? -7.236 6.746 -12.430 1.00 74.00 83 LYS A C 1
ATOM 677 O O . LYS A 1 83 ? -8.295 7.006 -11.863 1.00 74.00 83 LYS A O 1
ATOM 682 N N . ARG A 1 84 ? -6.284 7.662 -12.637 1.00 59.41 84 ARG A N 1
ATOM 683 C CA . ARG A 1 84 ? -6.523 9.092 -12.409 1.00 59.41 84 ARG A CA 1
ATOM 684 C C . ARG A 1 84 ? -7.723 9.507 -13.265 1.00 59.41 84 ARG A C 1
ATOM 686 O O . ARG A 1 84 ? -7.618 9.550 -14.487 1.00 59.41 84 ARG A O 1
ATOM 693 N N . HIS A 1 85 ? -8.862 9.787 -12.636 1.00 46.34 85 HIS A N 1
ATOM 694 C CA . HIS A 1 85 ? -9.949 10.510 -13.286 1.00 46.34 85 HIS A CA 1
ATOM 695 C C . HIS A 1 85 ? -9.462 11.942 -13.508 1.00 46.34 85 HIS A C 1
ATOM 697 O O . HIS A 1 85 ? -9.508 12.777 -12.611 1.00 46.34 85 HIS A O 1
ATOM 703 N N . GLY A 1 86 ? -8.930 12.199 -14.696 1.00 49.12 86 GLY A N 1
ATOM 704 C CA . GLY A 1 86 ? -8.442 13.505 -15.104 1.00 49.12 86 GLY A CA 1
ATOM 705 C C . GLY A 1 86 ? -8.771 13.752 -16.562 1.00 49.12 86 GLY A C 1
ATOM 706 O O . GLY A 1 86 ? -7.894 13.608 -17.401 1.00 49.12 86 GLY A O 1
ATOM 707 N N . GLN A 1 87 ? -10.044 14.055 -16.829 1.00 40.16 87 GLN A N 1
ATOM 708 C CA . GLN A 1 87 ? -10.527 15.083 -17.762 1.00 40.16 87 GLN A CA 1
ATOM 709 C C . GLN A 1 87 ? -12.059 14.968 -17.830 1.00 40.16 87 GLN A C 1
ATOM 711 O O . GLN A 1 87 ? -12.610 14.153 -18.567 1.00 40.16 87 GLN A O 1
ATOM 716 N N . ARG A 1 88 ? -12.773 15.788 -17.044 1.00 43.56 88 ARG A N 1
ATOM 717 C CA . ARG A 1 88 ? -14.058 16.296 -17.534 1.00 43.56 88 ARG A CA 1
ATOM 718 C C . ARG A 1 88 ? -13.682 17.184 -18.713 1.00 43.56 88 ARG A C 1
ATOM 720 O O . ARG A 1 88 ? -13.035 18.204 -18.506 1.00 43.56 88 ARG A O 1
ATOM 727 N N . ALA A 1 89 ? -14.023 16.747 -19.920 1.00 46.66 89 ALA A N 1
ATOM 728 C CA . ALA A 1 89 ? -14.168 17.661 -21.037 1.00 46.66 89 ALA A CA 1
ATOM 729 C C . ALA A 1 89 ? -15.154 18.751 -20.590 1.00 46.66 89 ALA A C 1
ATOM 731 O O . ALA A 1 89 ? -16.253 18.445 -20.122 1.00 46.66 89 ALA A O 1
ATOM 732 N N . SER A 1 90 ? -14.704 19.997 -20.608 1.00 47.97 90 SER A N 1
ATOM 733 C CA . SER A 1 90 ? -15.546 21.192 -20.592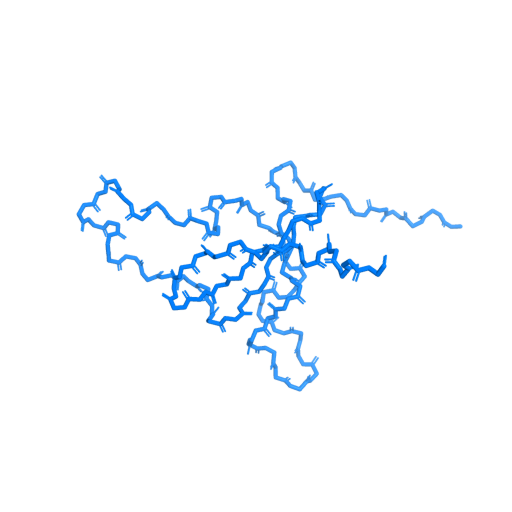 1.00 47.97 90 SER A CA 1
ATOM 734 C C . SER A 1 90 ? -15.170 21.990 -21.823 1.00 47.97 90 SER A C 1
ATOM 736 O O . SER A 1 90 ? -13.952 22.029 -22.110 1.00 47.97 90 SER A O 1
#

Secondary structure (DSSP, 8-state):
-----PPPPTT--EEEEE-TT--TTS--SSTT-EE-HHHHS---SS-TTGGGS---SPTT-EEEETTT--EEEEETTEEEE---------

Foldseek 3Di:
DPPPPDDDDPQQQKAWCDAPQDDDPRCHPRHRHTHHPCLQDPPCDDDPCSVVDQLPGDFFTWIAGNVPRWIWGQHPRDTHTDPPPPDPDD

Sequence (90 aa):
MAVRQWQPPPGYYWKVVVDPTRTGEEPGMFYGGHFRWSDIVLPSGCHREARRIPCPWPHGTVFENVKTGERVVIKRGKVVREKRHGQRAS

Solvent-accessible surface area (backbone atoms only — not comparable to full-atom values): 5666 Å² total; per-residue (Å²): 132,84,78,78,74,82,72,68,62,93,70,29,44,31,28,28,79,36,39,71,69,39,56,92,88,46,70,25,93,54,42,70,40,64,33,36,67,68,76,72,55,64,70,78,76,84,48,91,66,41,76,69,61,72,59,90,60,59,66,59,28,26,35,33,28,77,84,77,71,48,41,36,33,28,53,91,65,35,85,40,75,59,76,82,92,79,74,84,86,124

pLDDT: mean 79.69, std 17.59, range [39.75, 96.5]

Mean predicted aligned error: 8.85 Å